Protein AF-A0A7K4M427-F1 (afdb_monomer)

Radius of gyration: 19.29 Å; Cα contacts (8 Å, |Δi|>4): 46; chains: 1; bounding box: 46×47×38 Å

Organism: NCBI:txid48396

Sequence (91 aa):
PVALLPHEGYGGDVRGGHDLALLQLGTPVTWGPRVAPVCLPRPRHPLPFGARCWVTGWGHVAENGETWGHWGHGWHLGTLGVMGTLGTLGS

InterPro domains:
  IPR001254 Serine proteases, trypsin domain [PF00089] (5-65)
  IPR009003 Peptidase S1, PA clan [SSF50494] (5-67)

Mean predicted aligned error: 12.61 Å

Solvent-accessible surface ar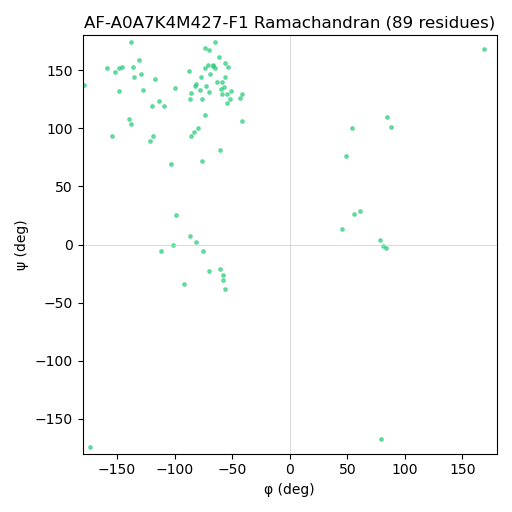ea (backbone atoms only — not comparable to full-atom values): 6874 Å² total; per-residue (Å²): 108,72,45,79,46,64,40,90,73,44,78,89,42,70,90,76,36,55,81,52,66,50,75,40,66,74,61,88,82,80,74,52,101,89,39,77,86,79,85,78,77,60,90,88,62,86,79,62,89,87,64,87,81,87,75,87,73,90,68,84,91,54,66,98,82,56,72,91,82,84,82,88,82,81,87,76,77,86,70,73,66,83,80,82,83,79,86,81,84,88,133

Structure (mmCIF, N/CA/C/O backbone):
data_AF-A0A7K4M427-F1
#
_entry.id   AF-A0A7K4M427-F1
#
loop_
_atom_site.group_PDB
_atom_site.id
_atom_site.type_symbol
_atom_site.label_atom_id
_atom_site.label_alt_id
_atom_site.label_comp_id
_atom_site.label_asym_id
_atom_site.label_entity_id
_atom_site.label_seq_id
_atom_site.pdbx_PDB_ins_code
_atom_site.Cartn_x
_atom_site.Cartn_y
_atom_site.Cartn_z
_atom_site.occupancy
_atom_site.B_iso_or_equiv
_atom_site.auth_seq_id
_atom_site.auth_comp_id
_atom_site.auth_asym_id
_atom_site.auth_atom_id
_atom_site.pdbx_PDB_model_num
ATOM 1 N N . PRO A 1 1 ? -8.220 -14.281 9.749 1.00 71.69 1 PRO A N 1
ATOM 2 C CA . PRO A 1 1 ? -8.546 -13.822 8.375 1.00 71.69 1 PRO A CA 1
ATOM 3 C C . PRO A 1 1 ? -9.771 -14.594 7.890 1.00 71.69 1 PRO A C 1
ATOM 5 O O . PRO A 1 1 ? -9.902 -15.751 8.279 1.00 71.69 1 PRO A O 1
ATOM 8 N N . VAL A 1 2 ? -10.660 -13.967 7.118 1.00 89.44 2 VAL A N 1
ATOM 9 C CA . VAL A 1 2 ? -11.855 -14.644 6.570 1.00 89.44 2 VAL A CA 1
ATOM 10 C C . VAL A 1 2 ? -11.560 -15.233 5.196 1.00 89.44 2 VAL A C 1
ATOM 12 O O . VAL A 1 2 ? -12.061 -16.303 4.879 1.00 89.44 2 VAL A O 1
ATOM 15 N N . ALA A 1 3 ? -10.705 -14.574 4.409 1.00 97.06 3 ALA A N 1
ATOM 16 C CA . ALA A 1 3 ? -10.288 -15.039 3.091 1.00 97.06 3 ALA A CA 1
ATOM 17 C C . ALA A 1 3 ? -8.956 -14.403 2.662 1.00 97.06 3 ALA A C 1
ATOM 19 O O . ALA A 1 3 ? -8.648 -13.273 3.057 1.00 97.06 3 ALA A O 1
ATOM 20 N N . LEU A 1 4 ? -8.206 -15.127 1.828 1.00 96.50 4 LEU A N 1
ATOM 21 C CA . LEU A 1 4 ? -7.093 -14.624 1.021 1.00 96.50 4 LEU A CA 1
ATOM 22 C C . LEU A 1 4 ? -7.514 -14.721 -0.448 1.00 96.50 4 LEU A C 1
ATOM 24 O O . LEU A 1 4 ? -7.874 -15.801 -0.910 1.00 96.50 4 LEU A O 1
ATOM 28 N N . LEU A 1 5 ? -7.482 -13.598 -1.158 1.00 97.38 5 LEU A N 1
ATOM 29 C CA . LEU A 1 5 ? -7.958 -13.475 -2.534 1.00 97.38 5 LEU A CA 1
ATOM 30 C C . LEU A 1 5 ? -6.791 -13.004 -3.416 1.00 97.38 5 LEU A C 1
ATOM 32 O O . LEU A 1 5 ? -6.571 -11.793 -3.523 1.00 97.38 5 LEU A O 1
ATOM 36 N N . PRO A 1 6 ? -5.987 -13.922 -3.981 1.00 96.75 6 PRO A N 1
ATOM 37 C CA . PRO A 1 6 ? -4.941 -13.551 -4.927 1.00 96.75 6 PRO A CA 1
ATOM 38 C C . PRO A 1 6 ? -5.557 -13.011 -6.220 1.00 96.75 6 PRO A C 1
ATOM 40 O O . PRO A 1 6 ? -6.684 -13.358 -6.578 1.00 96.75 6 PRO A O 1
ATOM 43 N N . HIS A 1 7 ? -4.816 -12.167 -6.932 1.00 97.31 7 HIS A N 1
ATOM 44 C CA . HIS A 1 7 ? -5.219 -11.736 -8.265 1.00 97.31 7 HIS A CA 1
ATOM 45 C C . HIS A 1 7 ? -5.358 -12.949 -9.201 1.00 97.31 7 HIS A C 1
ATOM 47 O O . HIS A 1 7 ? -4.470 -13.795 -9.256 1.00 97.31 7 HIS A O 1
ATOM 53 N N . GLU A 1 8 ? -6.443 -13.019 -9.976 1.00 97.19 8 GLU A N 1
ATOM 54 C CA . GLU A 1 8 ? -6.773 -14.175 -10.835 1.00 97.19 8 GLU A CA 1
ATOM 55 C C . GLU A 1 8 ? -5.680 -14.500 -11.868 1.00 97.19 8 GLU A C 1
ATOM 57 O O . GLU A 1 8 ? -5.479 -15.649 -12.240 1.00 97.19 8 GLU A O 1
ATOM 62 N N . GLY A 1 9 ? -4.948 -13.476 -12.312 1.00 96.69 9 GLY A N 1
ATOM 63 C CA . GLY A 1 9 ? -3.798 -13.602 -13.215 1.00 96.69 9 GLY A CA 1
ATOM 64 C C . GLY A 1 9 ? -2.468 -13.999 -12.559 1.00 96.69 9 GLY A C 1
ATOM 65 O O . GLY A 1 9 ? -1.458 -14.027 -13.258 1.00 96.69 9 GLY A O 1
ATOM 66 N N . TYR A 1 10 ? -2.415 -14.254 -11.247 1.00 96.88 10 TYR A N 1
ATOM 67 C CA . TYR A 1 10 ? -1.169 -14.648 -10.585 1.00 96.88 10 TYR A CA 1
ATOM 68 C C . TYR A 1 10 ? -0.801 -16.098 -10.930 1.00 96.88 10 TYR A C 1
ATOM 70 O O . TYR A 1 10 ? -1.454 -17.046 -10.499 1.00 96.88 10 TYR A O 1
ATOM 78 N N . GLY A 1 11 ? 0.277 -16.269 -11.698 1.00 94.50 11 GLY A N 1
ATOM 79 C CA . GLY A 1 11 ? 0.741 -17.572 -12.187 1.00 94.50 11 GLY A CA 1
ATOM 80 C C . GLY A 1 11 ? 1.665 -18.343 -11.237 1.00 94.50 11 GLY A C 1
ATOM 81 O O . GLY A 1 11 ? 2.243 -19.343 -11.651 1.00 94.50 11 GLY A O 1
ATOM 82 N N . GLY A 1 12 ? 1.862 -17.878 -9.999 1.00 93.81 12 GLY A N 1
ATOM 83 C CA . GLY A 1 12 ? 2.801 -18.489 -9.046 1.00 93.81 12 GLY A CA 1
ATOM 84 C C . GLY A 1 12 ? 4.265 -18.055 -9.204 1.00 93.81 12 GLY A C 1
ATOM 85 O O . GLY A 1 12 ? 5.097 -18.445 -8.389 1.00 93.81 12 GLY A O 1
ATOM 86 N N . ASP A 1 13 ? 4.577 -17.232 -10.208 1.00 93.69 13 ASP A N 1
ATOM 87 C CA . ASP A 1 13 ? 5.882 -16.597 -10.403 1.00 93.69 13 ASP A CA 1
ATOM 88 C C . ASP A 1 13 ? 5.715 -15.074 -10.384 1.00 93.69 13 ASP A C 1
ATOM 90 O O . ASP A 1 13 ? 5.044 -14.501 -11.245 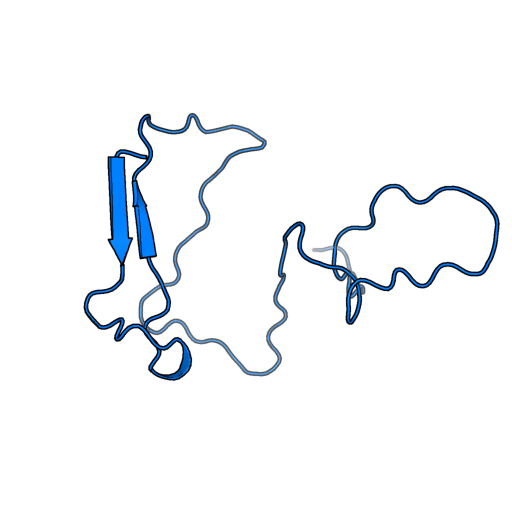1.00 93.69 13 ASP A O 1
ATOM 94 N N . VAL A 1 14 ? 6.369 -14.413 -9.428 1.00 91.50 14 VAL A N 1
ATOM 95 C CA . VAL A 1 14 ? 6.372 -12.948 -9.279 1.00 91.50 14 VAL A CA 1
ATOM 96 C C . VAL A 1 14 ? 6.890 -12.229 -10.527 1.00 91.50 14 VAL A C 1
ATOM 98 O O . VAL A 1 14 ? 6.489 -11.100 -10.811 1.00 91.50 14 VAL A O 1
ATOM 101 N N . ARG A 1 15 ? 7.743 -12.884 -11.325 1.00 93.94 15 ARG A N 1
ATOM 102 C CA . ARG A 1 15 ? 8.253 -12.333 -12.590 1.00 93.94 15 ARG A CA 1
ATOM 103 C C . ARG A 1 15 ? 7.173 -12.250 -13.666 1.00 93.94 15 ARG A C 1
ATOM 105 O O . ARG A 1 15 ? 7.301 -11.442 -14.581 1.00 93.94 15 ARG A O 1
ATOM 112 N N . GLY A 1 16 ? 6.117 -13.054 -13.545 1.00 93.75 16 GLY A N 1
ATOM 113 C CA . GLY A 1 16 ? 4.942 -13.017 -14.415 1.00 93.75 16 GLY A CA 1
ATOM 114 C C . GLY A 1 16 ? 4.005 -11.836 -14.141 1.00 93.75 16 GLY A C 1
ATOM 115 O O . GLY A 1 16 ? 3.057 -11.626 -14.895 1.00 93.75 16 GLY A O 1
ATOM 116 N N . GLY A 1 17 ? 4.268 -11.047 -13.094 1.00 95.50 17 GLY A N 1
ATOM 117 C CA . GLY A 1 17 ? 3.412 -9.943 -12.676 1.00 95.50 17 GLY A CA 1
ATOM 118 C C . GLY A 1 17 ? 2.194 -10.409 -11.877 1.00 95.50 17 GLY A C 1
ATOM 119 O O . GLY A 1 17 ? 2.126 -11.542 -11.408 1.00 95.50 17 GLY A O 1
ATOM 120 N N . HIS A 1 18 ? 1.231 -9.501 -11.690 1.00 96.50 18 HIS A N 1
ATOM 121 C CA . HIS A 1 18 ? 0.024 -9.741 -10.885 1.00 96.50 18 HIS A CA 1
ATOM 122 C C . HIS A 1 18 ? 0.301 -10.188 -9.437 1.00 96.50 18 HIS A C 1
ATOM 124 O O . HIS A 1 18 ? -0.538 -10.839 -8.819 1.00 96.50 18 HIS A O 1
ATOM 130 N N . ASP A 1 19 ? 1.458 -9.809 -8.890 1.00 95.62 19 ASP A N 1
ATOM 131 C CA . ASP A 1 19 ? 1.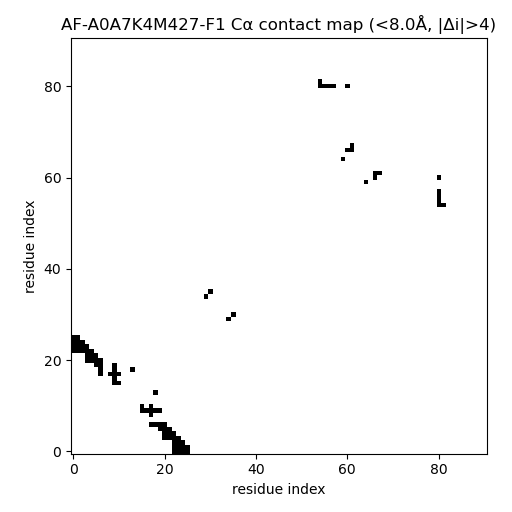863 -10.099 -7.513 1.00 95.62 19 ASP A CA 1
ATOM 132 C C . ASP A 1 19 ? 1.131 -9.179 -6.520 1.00 95.62 19 ASP A C 1
ATOM 134 O O . ASP A 1 19 ? 1.667 -8.194 -6.009 1.00 95.62 19 ASP A O 1
ATOM 138 N N . LEU A 1 20 ? -0.167 -9.438 -6.339 1.00 95.50 20 LEU A N 1
ATOM 139 C CA . LEU A 1 20 ? -1.032 -8.744 -5.389 1.00 95.50 20 LEU A CA 1
ATOM 140 C C . LEU A 1 20 ? -2.170 -9.657 -4.915 1.00 95.50 20 LEU A C 1
ATOM 142 O O . LEU A 1 20 ? -2.684 -10.493 -5.661 1.00 95.50 20 LEU A O 1
ATOM 146 N N . ALA A 1 21 ? -2.604 -9.459 -3.671 1.00 96.25 21 ALA A N 1
ATOM 147 C CA . ALA A 1 21 ? -3.728 -10.173 -3.077 1.00 96.25 21 ALA A CA 1
ATOM 148 C C . ALA A 1 21 ? -4.499 -9.271 -2.106 1.00 96.25 21 ALA A C 1
ATOM 150 O O . ALA A 1 21 ? -3.929 -8.367 -1.491 1.00 96.25 21 ALA A O 1
ATOM 151 N N . LEU A 1 22 ? -5.791 -9.544 -1.933 1.00 97.12 22 LEU A N 1
ATOM 152 C CA . LEU A 1 22 ? -6.614 -8.933 -0.892 1.00 97.12 22 LEU A CA 1
ATOM 153 C C . LEU A 1 22 ? -6.760 -9.893 0.290 1.00 97.12 22 LEU A C 1
ATOM 155 O O . LEU A 1 22 ? -7.044 -11.079 0.119 1.00 97.12 22 LEU A O 1
ATOM 159 N N . LEU A 1 23 ? -6.603 -9.364 1.503 1.00 97.00 23 LEU A N 1
ATOM 160 C CA . LEU A 1 23 ? -6.841 -10.093 2.745 1.00 97.00 23 LEU A CA 1
ATOM 161 C C . LEU A 1 23 ? -8.104 -9.556 3.419 1.00 97.00 23 LEU A C 1
ATOM 163 O O . LEU A 1 23 ? -8.155 -8.392 3.819 1.00 97.00 23 LEU A O 1
ATOM 167 N N . GLN A 1 24 ? -9.108 -10.411 3.596 1.00 97.25 24 GLN A N 1
ATOM 168 C CA . GLN A 1 24 ? -10.317 -10.048 4.326 1.00 97.25 24 GLN A CA 1
ATOM 169 C C . GLN A 1 24 ? -10.129 -10.293 5.827 1.00 97.25 24 GLN A C 1
ATOM 171 O O . GLN A 1 24 ? -9.802 -11.401 6.271 1.00 97.25 24 GLN A O 1
ATOM 176 N N . LEU A 1 25 ? -10.351 -9.256 6.631 1.00 96.75 25 LEU A N 1
ATOM 177 C CA . LEU A 1 25 ? -10.219 -9.327 8.084 1.00 96.75 25 LEU A CA 1
ATOM 178 C C . LEU A 1 25 ? -11.425 -10.024 8.725 1.00 96.75 25 LEU A C 1
ATOM 180 O O . LEU A 1 25 ? -12.551 -9.863 8.269 1.00 96.75 25 LEU A O 1
ATOM 184 N N . GLY A 1 26 ? -11.161 -10.787 9.796 1.00 97.25 26 GLY A N 1
ATOM 185 C CA . GLY A 1 26 ? -12.173 -11.497 10.606 1.00 97.25 26 GLY A CA 1
ATOM 186 C C . GLY A 1 26 ? -13.244 -10.578 11.171 1.00 97.25 26 GLY A C 1
ATOM 187 O O . GLY A 1 26 ? -14.420 -10.917 11.237 1.00 97.25 26 GLY A O 1
ATOM 188 N N . THR A 1 27 ? -12.796 -9.397 11.564 1.00 96.06 27 THR A N 1
ATOM 189 C CA . THR A 1 27 ? -13.591 -8.355 12.188 1.00 96.06 27 THR A CA 1
ATOM 190 C C . THR A 1 27 ? -13.234 -7.024 11.535 1.00 96.06 27 THR A C 1
ATOM 192 O O . THR A 1 27 ? -12.057 -6.810 11.215 1.00 96.06 27 THR A O 1
ATOM 195 N N . PRO A 1 28 ? -14.203 -6.112 11.351 1.00 94.94 28 PRO A N 1
ATOM 196 C CA . PRO A 1 28 ? -13.917 -4.760 10.889 1.00 94.94 28 PRO A CA 1
ATOM 197 C C . PRO A 1 28 ? -12.914 -4.053 11.804 1.00 94.94 28 PRO A C 1
ATOM 199 O O . PRO A 1 28 ? -12.924 -4.237 13.021 1.00 94.94 28 PRO A O 1
ATOM 202 N N . VAL A 1 29 ? -12.052 -3.230 11.211 1.00 95.06 29 VAL A N 1
ATOM 203 C CA . VAL A 1 29 ? -11.095 -2.409 11.958 1.00 95.06 29 VAL A CA 1
ATOM 204 C C . VAL A 1 29 ? -11.761 -1.106 12.373 1.00 95.06 29 VAL A C 1
ATOM 206 O O . VAL A 1 29 ? -12.325 -0.401 11.538 1.00 95.06 29 VAL A O 1
ATOM 209 N N . THR A 1 30 ? -11.639 -0.758 13.651 1.00 96.62 30 THR A N 1
ATOM 210 C CA . THR A 1 30 ? -12.044 0.552 14.164 1.00 96.62 30 THR A CA 1
ATOM 211 C C . THR A 1 30 ? -11.013 1.604 13.772 1.00 96.62 30 THR A C 1
ATOM 213 O O . THR A 1 30 ? -9.825 1.461 14.066 1.00 96.62 30 THR A O 1
ATOM 216 N N . TRP A 1 31 ? -11.458 2.671 13.114 1.00 96.62 31 TRP A N 1
ATOM 217 C CA . TRP A 1 31 ? -10.587 3.780 12.727 1.00 96.62 31 TRP A CA 1
ATOM 218 C C . TRP A 1 31 ? -10.197 4.635 13.932 1.00 96.62 31 TRP A C 1
ATOM 220 O O . TRP A 1 31 ? -10.942 4.752 14.906 1.00 96.62 31 TRP A O 1
ATOM 230 N N . GLY A 1 32 ? -9.029 5.265 13.856 1.00 96.75 32 GLY A N 1
ATOM 231 C CA . GLY A 1 32 ? -8.551 6.166 14.894 1.00 96.75 32 GLY A CA 1
ATOM 232 C C . GLY A 1 32 ? -7.258 6.881 14.507 1.00 96.75 32 GLY A C 1
ATOM 233 O O . GLY A 1 32 ? -6.753 6.702 13.401 1.00 96.75 32 GLY A O 1
ATOM 234 N N . PRO A 1 33 ? -6.655 7.648 15.430 1.00 96.75 33 PRO A N 1
ATOM 235 C CA . PRO A 1 33 ? -5.491 8.491 15.130 1.00 96.75 33 PRO A CA 1
ATOM 236 C C . PRO A 1 33 ? -4.254 7.736 14.621 1.00 96.75 33 PRO A C 1
ATOM 238 O O . PRO A 1 33 ? -3.370 8.330 14.018 1.00 96.75 33 PRO A O 1
ATOM 241 N N . ARG A 1 34 ? -4.171 6.428 14.896 1.00 95.81 34 ARG A N 1
ATOM 242 C CA . ARG A 1 34 ? -3.053 5.550 14.509 1.00 95.81 34 ARG A CA 1
ATOM 243 C C . ARG A 1 34 ? -3.435 4.516 13.449 1.00 95.81 34 ARG A C 1
ATOM 245 O O . ARG A 1 34 ? -2.576 3.759 13.017 1.00 95.81 34 ARG A O 1
ATOM 252 N N . VAL A 1 35 ? -4.715 4.441 13.079 1.00 96.56 35 VAL A N 1
ATOM 253 C CA . VAL A 1 35 ? -5.252 3.406 12.189 1.00 96.56 35 VAL A CA 1
ATOM 254 C C . VAL A 1 35 ? -6.246 4.048 11.230 1.00 96.56 35 VAL A C 1
ATOM 256 O O . VAL A 1 35 ? -7.351 4.420 11.626 1.00 96.56 35 VAL A O 1
ATOM 259 N N . ALA A 1 36 ? -5.850 4.162 9.967 1.00 96.44 36 ALA A N 1
ATOM 260 C CA . ALA A 1 36 ? -6.663 4.715 8.893 1.00 96.44 36 ALA A CA 1
ATOM 261 C C . ALA A 1 36 ? -6.320 4.023 7.560 1.00 96.44 36 ALA A C 1
ATOM 263 O O . ALA A 1 36 ? -5.190 3.552 7.397 1.00 96.44 36 ALA A O 1
ATOM 264 N N . PRO A 1 37 ? -7.269 3.934 6.611 1.00 95.94 37 PRO A N 1
ATOM 265 C CA . PRO A 1 37 ? -6.998 3.396 5.284 1.00 95.94 37 PRO A CA 1
ATOM 266 C C . PRO A 1 37 ? -6.138 4.354 4.447 1.00 95.94 37 PRO A C 1
ATOM 268 O O . PRO A 1 37 ? -6.174 5.570 4.633 1.00 95.94 37 PRO A O 1
ATOM 271 N N . VAL A 1 38 ? -5.411 3.802 3.475 1.00 94.44 38 VAL A N 1
ATOM 272 C CA . VAL A 1 38 ? -4.758 4.579 2.413 1.00 94.44 38 VAL A CA 1
ATOM 273 C C . VAL A 1 38 ? -5.721 4.788 1.241 1.00 94.44 38 VAL A C 1
ATOM 275 O O . VAL A 1 38 ? -6.582 3.949 0.971 1.00 94.44 38 VAL A O 1
ATOM 278 N N . CYS A 1 39 ? -5.576 5.902 0.528 1.00 93.38 39 CYS A N 1
ATOM 279 C CA . CYS A 1 39 ? -6.332 6.153 -0.694 1.00 93.38 39 CYS A CA 1
ATOM 280 C C . CYS A 1 39 ? -5.826 5.269 -1.840 1.00 93.38 39 CYS A C 1
ATOM 282 O O . CYS A 1 39 ? -4.621 5.175 -2.072 1.00 93.38 39 CYS A O 1
ATOM 284 N N . LEU A 1 40 ? -6.747 4.683 -2.606 1.00 95.31 40 LEU A N 1
ATOM 285 C CA . LEU A 1 40 ? -6.403 3.999 -3.849 1.00 95.31 40 LEU A CA 1
ATOM 286 C C . LEU A 1 40 ? -6.239 5.016 -4.989 1.00 95.31 40 LEU A C 1
ATOM 288 O O . LEU A 1 40 ? -7.055 5.939 -5.108 1.00 95.31 40 LEU A O 1
ATOM 292 N N . PRO A 1 41 ? -5.220 4.864 -5.851 1.00 94.38 41 PRO A N 1
ATOM 293 C CA . PRO A 1 41 ? -5.100 5.689 -7.039 1.00 94.38 41 PRO A CA 1
ATOM 294 C C . PRO A 1 41 ? -6.245 5.389 -8.009 1.00 94.38 41 PRO A C 1
ATOM 296 O O . PRO A 1 41 ? -6.803 4.291 -8.048 1.00 94.38 41 PRO A O 1
ATOM 299 N N . ARG A 1 42 ? -6.578 6.372 -8.847 1.00 95.62 42 ARG A N 1
ATOM 300 C CA . ARG A 1 42 ? -7.499 6.143 -9.965 1.00 95.62 42 ARG A CA 1
ATOM 301 C C . ARG A 1 42 ? -6.867 5.162 -10.963 1.00 95.62 42 ARG A C 1
ATOM 303 O O . ARG A 1 42 ? -5.640 5.151 -11.099 1.00 95.62 42 ARG A O 1
ATOM 310 N N . PRO A 1 43 ? -7.670 4.387 -11.712 1.00 95.00 43 PRO A N 1
ATOM 311 C CA . PRO A 1 43 ? -7.147 3.580 -12.806 1.00 95.00 43 PRO A CA 1
ATOM 312 C C . PRO A 1 43 ? -6.282 4.430 -13.742 1.00 95.00 43 PRO A C 1
ATOM 314 O O . PRO A 1 43 ? -6.695 5.518 -14.145 1.00 95.00 43 PRO A O 1
ATOM 317 N N . ARG A 1 44 ? -5.085 3.932 -14.081 1.00 93.00 44 ARG A N 1
ATOM 318 C CA . ARG A 1 44 ? -4.108 4.615 -14.952 1.00 93.00 44 ARG A CA 1
ATOM 319 C C . ARG A 1 44 ? -3.617 5.969 -14.412 1.00 93.00 44 ARG A C 1
ATOM 321 O O . ARG A 1 44 ? -3.269 6.848 -15.197 1.00 93.00 44 ARG A O 1
ATOM 328 N N . HIS A 1 45 ? -3.590 6.151 -13.089 1.00 92.69 45 HIS A N 1
ATOM 329 C CA . HIS A 1 45 ? -2.980 7.332 -12.478 1.00 92.69 45 HIS A CA 1
ATOM 330 C C . HIS A 1 45 ? -1.523 7.501 -12.961 1.00 92.69 45 HIS A C 1
ATOM 332 O O . HIS A 1 45 ? -0.764 6.530 -12.918 1.00 92.69 45 HIS A O 1
ATOM 338 N N . PRO A 1 46 ? -1.122 8.696 -13.430 1.00 92.94 46 PRO A N 1
ATOM 339 C CA . PRO A 1 46 ? 0.230 8.922 -13.921 1.00 92.94 46 PRO A CA 1
ATOM 340 C C . PRO A 1 46 ? 1.241 8.895 -12.769 1.00 92.94 46 PRO A C 1
ATOM 342 O O . PRO A 1 46 ? 1.0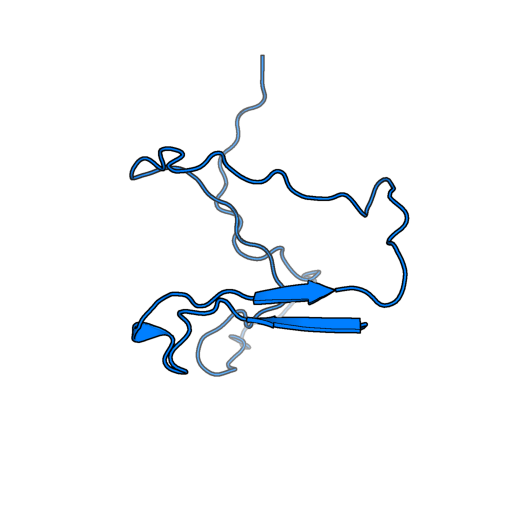65 9.574 -11.763 1.00 92.94 46 PRO A O 1
ATOM 345 N N . LEU A 1 47 ? 2.324 8.140 -12.943 1.00 89.50 47 LEU A N 1
ATOM 346 C CA . LEU A 1 47 ? 3.461 8.087 -12.023 1.00 89.50 47 LEU A CA 1
ATOM 347 C C . LEU A 1 47 ? 4.703 8.567 -12.783 1.00 89.50 47 LEU A C 1
ATOM 349 O O . LEU A 1 47 ? 5.312 7.779 -13.508 1.00 89.50 47 LEU A O 1
ATOM 353 N N . PRO A 1 48 ? 5.039 9.866 -12.714 1.00 93.44 48 PRO A N 1
ATOM 354 C CA . PRO A 1 48 ? 6.150 10.410 -13.479 1.00 93.44 48 PRO A CA 1
ATOM 355 C C . PRO A 1 48 ? 7.489 9.884 -12.956 1.00 93.44 48 PRO A C 1
ATOM 357 O O . PRO A 1 48 ? 7.681 9.683 -11.755 1.00 93.44 48 PRO A O 1
ATOM 360 N N . PHE A 1 49 ? 8.445 9.709 -13.866 1.00 94.69 49 PHE A N 1
ATOM 361 C CA . PHE A 1 49 ? 9.821 9.403 -13.492 1.00 94.69 49 PHE A CA 1
ATOM 362 C C . PHE A 1 49 ? 10.394 10.508 -12.598 1.00 94.69 49 PHE A C 1
ATOM 364 O O . PHE A 1 49 ? 10.144 11.693 -12.815 1.00 94.69 49 PHE A O 1
ATOM 371 N N . GLY A 1 50 ? 11.155 10.112 -11.579 1.00 94.81 50 GLY A N 1
ATOM 372 C CA . GLY A 1 50 ? 11.702 11.040 -10.586 1.00 94.81 50 GLY A CA 1
ATOM 373 C C . GLY A 1 50 ? 10.703 11.486 -9.512 1.00 94.81 50 GLY A C 1
ATOM 374 O O . GLY A 1 50 ? 11.064 12.305 -8.666 1.00 94.81 50 GLY A O 1
ATOM 375 N N . ALA A 1 51 ? 9.472 10.957 -9.500 1.00 92.94 51 ALA A N 1
ATOM 376 C CA . ALA A 1 51 ? 8.555 11.161 -8.383 1.00 92.94 51 ALA A CA 1
ATOM 377 C C . ALA A 1 51 ? 9.181 10.670 -7.067 1.00 92.94 51 ALA A C 1
ATOM 379 O O . ALA A 1 51 ? 9.758 9.584 -6.996 1.00 92.94 51 ALA A O 1
ATOM 380 N N . ARG A 1 52 ? 9.043 11.476 -6.009 1.00 92.06 52 ARG A N 1
ATOM 381 C CA . ARG A 1 52 ? 9.443 11.078 -4.655 1.00 92.06 52 ARG A CA 1
ATOM 382 C C . ARG A 1 52 ? 8.386 10.148 -4.069 1.00 92.06 52 ARG A C 1
ATOM 384 O O . ARG A 1 52 ? 7.200 10.468 -4.113 1.00 92.06 52 ARG A O 1
ATOM 391 N N . CYS A 1 53 ? 8.836 9.047 -3.479 1.00 90.94 53 CYS A N 1
ATOM 392 C CA . CYS A 1 53 ? 7.989 8.027 -2.867 1.00 90.94 53 CYS A CA 1
ATOM 393 C C . CYS A 1 53 ? 8.502 7.682 -1.466 1.00 90.94 53 CYS A C 1
ATOM 395 O O . CYS A 1 53 ? 9.681 7.875 -1.167 1.00 90.94 53 CYS A O 1
ATOM 397 N N . TRP A 1 54 ? 7.623 7.129 -0.632 1.00 92.38 54 TRP A N 1
ATOM 398 C CA . TRP A 1 54 ? 7.972 6.594 0.683 1.00 92.38 54 TRP A CA 1
ATOM 399 C C . TRP A 1 54 ? 7.698 5.096 0.722 1.00 92.38 54 TRP A C 1
ATOM 401 O O . TRP A 1 54 ? 6.695 4.632 0.182 1.00 92.38 54 TRP A O 1
ATOM 411 N N . VAL A 1 55 ? 8.576 4.357 1.395 1.00 91.25 55 VAL A N 1
ATOM 412 C CA . VAL A 1 55 ? 8.411 2.930 1.682 1.00 91.25 55 VAL A CA 1
ATOM 413 C C . VAL A 1 55 ? 8.605 2.746 3.179 1.00 91.25 55 VAL A C 1
ATOM 415 O O . VAL A 1 55 ? 9.545 3.291 3.753 1.00 91.25 55 VAL A O 1
ATOM 418 N N . THR A 1 56 ? 7.708 2.009 3.824 1.00 92.00 56 THR A N 1
ATOM 419 C CA . THR A 1 56 ? 7.760 1.742 5.264 1.00 92.00 56 THR A CA 1
ATOM 420 C C . THR A 1 56 ? 7.638 0.243 5.520 1.00 92.00 56 THR A C 1
ATOM 422 O O . THR A 1 56 ? 6.973 -0.476 4.777 1.00 92.00 56 THR A O 1
ATOM 425 N N . GLY A 1 57 ? 8.302 -0.245 6.567 1.00 89.69 57 GLY A N 1
ATOM 426 C CA . GLY A 1 57 ? 8.273 -1.652 6.953 1.00 89.69 57 GLY A CA 1
ATOM 427 C C . GLY A 1 57 ? 9.325 -1.979 8.008 1.00 89.69 57 GLY A C 1
ATOM 428 O O . GLY A 1 57 ? 10.218 -1.179 8.274 1.00 89.69 57 GLY A O 1
ATOM 429 N N . TRP A 1 58 ? 9.224 -3.171 8.590 1.00 92.00 58 TRP A N 1
ATOM 430 C CA . TRP A 1 58 ? 10.187 -3.718 9.559 1.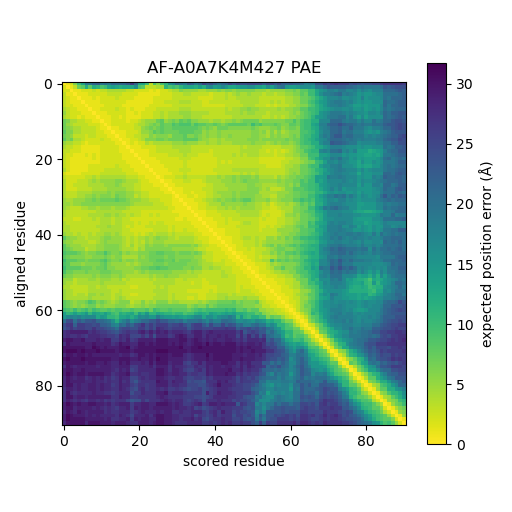00 92.00 58 TRP A CA 1
ATOM 431 C C . TRP A 1 58 ? 11.173 -4.698 8.907 1.00 92.00 58 TRP A C 1
ATOM 433 O O . TRP A 1 58 ? 11.649 -5.628 9.552 1.00 92.00 58 TRP A O 1
ATOM 443 N N . GLY A 1 59 ? 11.403 -4.546 7.601 1.00 87.06 59 GLY A N 1
ATOM 444 C CA . GLY A 1 59 ? 12.275 -5.424 6.829 1.00 87.06 59 GLY A CA 1
ATOM 445 C C . GLY A 1 59 ? 13.737 -5.351 7.269 1.00 87.06 59 GLY A C 1
ATOM 446 O O . GLY A 1 59 ? 14.126 -4.544 8.113 1.00 87.06 59 GLY A O 1
ATOM 447 N N . HIS A 1 60 ? 14.553 -6.215 6.672 1.00 86.50 60 HIS A N 1
ATOM 448 C CA . HIS A 1 60 ? 15.977 -6.268 6.960 1.00 86.50 60 HIS A CA 1
ATOM 449 C C . HIS A 1 60 ? 16.678 -4.951 6.575 1.00 86.50 60 HIS A C 1
ATOM 451 O O . HIS A 1 60 ? 16.359 -4.352 5.550 1.00 86.50 60 HIS A O 1
ATOM 457 N N . VAL A 1 61 ? 17.620 -4.500 7.409 1.00 86.38 61 VAL A N 1
ATOM 458 C CA . VAL A 1 61 ? 18.306 -3.200 7.258 1.00 86.38 61 VAL A CA 1
AT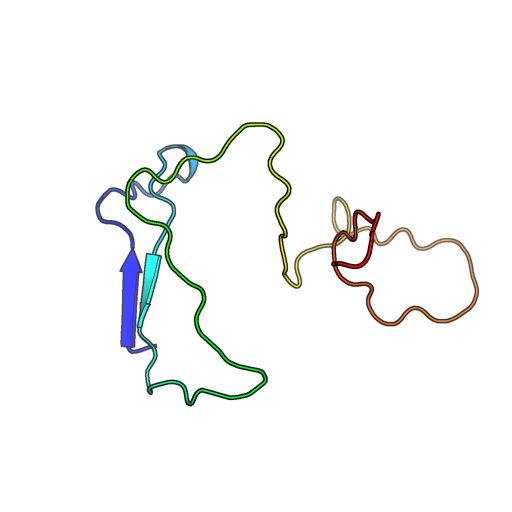OM 459 C C . VAL A 1 61 ? 19.704 -3.312 6.645 1.00 86.38 61 VAL A C 1
ATOM 461 O O . VAL A 1 61 ? 20.375 -2.297 6.476 1.00 86.38 61 VAL A O 1
ATOM 464 N N . ALA A 1 62 ? 20.154 -4.526 6.325 1.00 82.00 62 ALA A N 1
ATOM 465 C CA . ALA A 1 62 ? 21.472 -4.781 5.755 1.00 82.00 62 ALA A CA 1
ATOM 466 C C . ALA A 1 62 ? 21.430 -5.813 4.613 1.00 82.00 62 ALA A C 1
ATOM 468 O O . ALA A 1 62 ? 20.397 -6.403 4.307 1.00 82.00 62 ALA A O 1
ATOM 469 N N . GLU A 1 63 ? 22.569 -6.020 3.964 1.00 79.62 63 GLU A N 1
ATOM 470 C CA . GLU A 1 63 ? 22.881 -7.241 3.201 1.00 79.62 63 GLU A CA 1
ATOM 471 C C . GLU A 1 63 ? 22.731 -8.463 4.133 1.00 79.62 63 GLU A C 1
ATOM 473 O O . GLU A 1 63 ? 22.886 -8.262 5.326 1.00 79.62 63 GLU A O 1
ATOM 478 N N . ASN A 1 64 ? 22.493 -9.701 3.679 1.00 72.88 64 ASN A N 1
ATOM 479 C CA . ASN A 1 64 ? 22.942 -10.959 4.339 1.00 72.88 64 ASN A CA 1
ATOM 480 C C . ASN A 1 64 ? 22.788 -11.200 5.878 1.00 72.88 64 ASN A C 1
ATOM 482 O O . ASN A 1 64 ? 23.348 -12.171 6.381 1.00 72.88 64 ASN A O 1
ATOM 486 N N . GLY A 1 65 ? 22.021 -10.414 6.634 1.00 63.06 65 GLY A N 1
ATOM 487 C CA . GLY A 1 65 ? 21.933 -10.536 8.098 1.00 63.06 65 GLY A CA 1
ATOM 488 C C . GLY A 1 65 ? 23.080 -9.879 8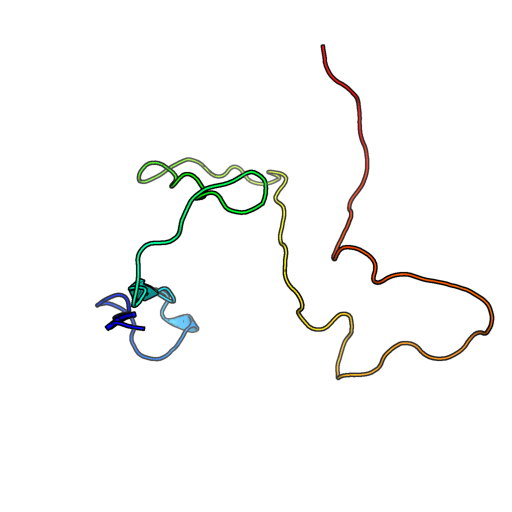.874 1.00 63.06 65 GLY A C 1
ATOM 489 O O . GLY A 1 65 ? 23.060 -9.907 10.106 1.00 63.06 65 GLY A O 1
ATOM 490 N N . GLU A 1 66 ? 24.069 -9.282 8.203 1.00 60.78 66 GLU A N 1
ATOM 491 C CA . GLU A 1 66 ? 25.206 -8.654 8.877 1.00 60.78 66 GLU A CA 1
ATOM 492 C C . GLU A 1 66 ? 24.851 -7.218 9.261 1.00 60.78 66 GLU A C 1
ATOM 494 O O . GLU A 1 66 ? 25.017 -6.257 8.509 1.00 60.78 66 GLU A O 1
ATOM 499 N N . THR A 1 67 ? 24.368 -7.045 10.490 1.00 59.50 67 THR A N 1
ATOM 500 C CA . THR A 1 67 ? 24.497 -5.751 11.162 1.00 59.50 67 THR A CA 1
ATOM 501 C C . THR A 1 67 ? 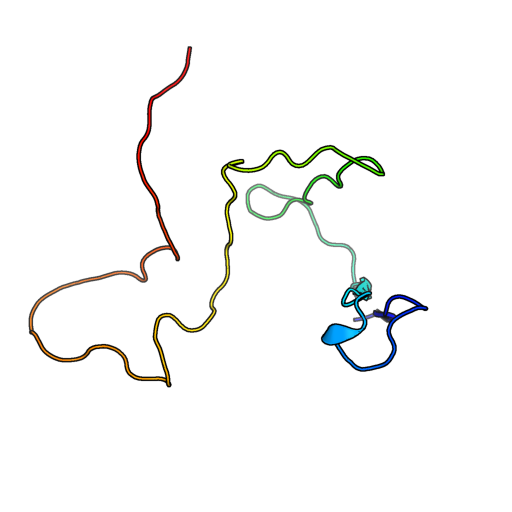25.974 -5.363 11.151 1.00 59.50 67 THR A C 1
ATOM 503 O O . THR A 1 67 ? 26.787 -6.115 11.686 1.00 59.50 67 THR A O 1
ATOM 506 N N . TRP A 1 68 ? 26.319 -4.209 10.567 1.00 47.22 68 TRP A N 1
ATOM 507 C CA . TRP A 1 68 ? 27.655 -3.604 10.640 1.00 47.22 68 TRP A CA 1
ATOM 508 C C . TRP A 1 68 ? 28.010 -3.315 12.104 1.00 47.22 68 TRP A C 1
ATOM 510 O O . TRP A 1 68 ? 27.820 -2.216 12.619 1.00 47.22 68 TRP A O 1
ATOM 520 N N . GLY A 1 69 ? 28.459 -4.345 12.806 1.00 49.84 69 GLY A N 1
ATOM 521 C CA . GLY A 1 69 ? 28.725 -4.327 14.229 1.00 49.84 69 GLY A CA 1
ATOM 522 C C . GLY A 1 69 ? 30.209 -4.231 14.500 1.00 49.84 69 GLY A C 1
ATOM 523 O O . GLY A 1 69 ? 30.765 -5.185 15.012 1.00 49.84 69 GLY A O 1
ATOM 524 N N . HIS A 1 70 ? 30.830 -3.088 14.210 1.00 43.56 70 HIS A N 1
ATOM 525 C CA . HIS A 1 70 ? 32.079 -2.668 14.850 1.00 43.56 70 HIS A CA 1
ATOM 526 C C . HIS A 1 70 ? 32.164 -1.140 14.803 1.00 43.56 70 HIS A C 1
ATOM 528 O O . HIS A 1 70 ? 32.557 -0.608 13.779 1.00 43.56 70 HIS A O 1
ATOM 534 N N . TRP A 1 71 ? 31.706 -0.457 15.861 1.00 40.78 71 TRP A N 1
ATOM 535 C CA . TRP A 1 71 ? 32.390 0.609 16.626 1.00 40.78 71 TRP A CA 1
ATOM 536 C C . TRP A 1 71 ? 31.462 1.064 17.769 1.00 40.78 71 TRP A C 1
ATOM 538 O O . TRP A 1 71 ? 30.248 1.147 17.610 1.00 40.78 71 TRP A O 1
ATOM 548 N N . GLY A 1 72 ? 32.039 1.252 18.958 1.00 42.81 72 GLY A N 1
ATOM 549 C CA . GLY A 1 72 ? 31.322 1.428 20.219 1.00 42.81 72 GLY A CA 1
ATOM 550 C C . GLY A 1 72 ? 30.628 2.780 20.425 1.00 42.81 72 GLY A C 1
ATOM 551 O O . GLY A 1 72 ? 30.906 3.761 19.746 1.00 42.81 72 GLY A O 1
ATOM 552 N N . HIS A 1 73 ? 29.808 2.786 21.483 1.00 38.69 73 HIS A N 1
ATOM 553 C CA . HIS A 1 73 ? 29.115 3.900 22.148 1.00 38.69 73 HIS A CA 1
ATOM 554 C C . HIS A 1 73 ? 27.764 4.357 21.567 1.00 38.69 73 HIS A C 1
ATOM 556 O O . HIS A 1 73 ? 27.692 5.077 20.585 1.00 38.69 73 HIS A O 1
ATOM 562 N N . GLY A 1 74 ? 26.706 4.064 22.337 1.00 38.53 74 GLY A N 1
ATOM 563 C CA . GLY A 1 74 ? 25.680 5.055 22.673 1.00 38.53 74 GLY A CA 1
ATOM 564 C C . GLY A 1 74 ? 24.503 5.205 21.710 1.00 38.53 74 GLY A C 1
ATOM 565 O O . GLY A 1 74 ? 24.577 5.959 20.757 1.00 38.53 74 GLY A O 1
ATOM 566 N N . TRP A 1 75 ? 23.376 4.594 22.089 1.00 34.81 75 TRP A N 1
ATOM 567 C CA . TRP A 1 75 ? 22.002 4.999 21.753 1.00 34.81 75 TRP A CA 1
ATOM 568 C C . TRP A 1 75 ? 21.641 5.195 20.277 1.00 34.81 75 TRP A C 1
ATOM 570 O O . TRP A 1 75 ? 21.729 6.310 19.791 1.00 34.81 75 TRP A O 1
ATOM 580 N N . HIS A 1 76 ? 20.988 4.209 19.650 1.00 34.78 76 HIS A N 1
ATOM 581 C CA . HIS A 1 76 ? 20.021 4.507 18.586 1.00 34.78 76 HIS A CA 1
ATOM 582 C C . HIS A 1 76 ? 18.769 3.634 18.718 1.00 34.78 76 HIS A C 1
ATOM 584 O O . HIS A 1 76 ? 18.750 2.446 18.405 1.00 34.78 76 HIS A O 1
ATOM 590 N N . LEU A 1 77 ? 17.711 4.277 19.219 1.00 34.91 77 LEU A N 1
ATOM 591 C CA . LEU A 1 77 ? 16.317 3.939 18.954 1.00 34.91 77 LEU A CA 1
ATOM 592 C C . LEU A 1 77 ? 16.178 3.609 17.460 1.00 34.91 77 LEU A C 1
ATOM 594 O O . LEU A 1 77 ? 16.651 4.393 16.641 1.00 34.91 77 LEU A O 1
ATOM 598 N N . GLY A 1 78 ? 15.570 2.465 17.128 1.00 37.53 78 GLY A N 1
ATOM 599 C CA . GLY A 1 78 ? 15.415 1.974 15.757 1.00 37.53 78 GLY A CA 1
ATOM 600 C C . GLY A 1 78 ? 15.042 3.086 14.778 1.00 37.53 78 GLY A C 1
ATOM 601 O O . GLY A 1 78 ? 13.925 3.602 14.797 1.00 37.53 78 GLY A O 1
ATOM 602 N N . THR A 1 79 ? 16.019 3.476 13.962 1.00 42.47 79 THR A N 1
ATOM 603 C CA . THR A 1 79 ? 15.901 4.504 12.936 1.00 42.47 79 THR A CA 1
ATOM 604 C C . THR A 1 79 ? 14.811 4.089 11.955 1.00 42.47 79 THR A C 1
ATOM 606 O O . THR A 1 79 ? 14.821 2.966 11.453 1.00 42.47 79 THR A O 1
ATOM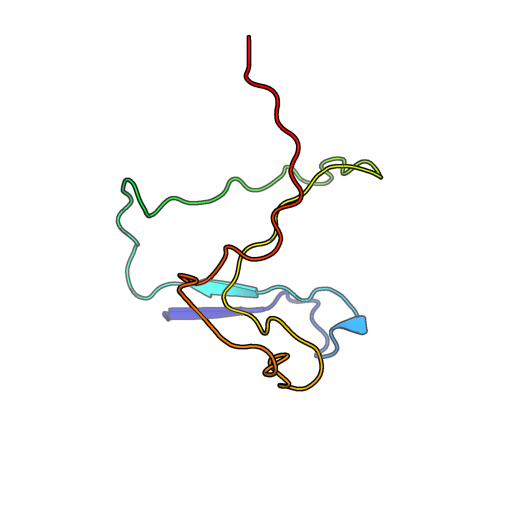 609 N N . LEU A 1 80 ? 13.867 4.998 11.687 1.00 39.38 80 LEU A N 1
ATOM 610 C CA . LEU A 1 80 ? 12.958 4.901 10.548 1.00 39.38 80 LEU A CA 1
ATOM 611 C C . LEU A 1 80 ? 13.751 4.469 9.306 1.00 39.38 80 LEU A C 1
ATOM 613 O O . LEU A 1 80 ? 14.734 5.119 8.946 1.00 39.38 80 LEU A O 1
ATOM 617 N N . GLY A 1 81 ? 13.310 3.394 8.654 1.00 39.66 81 GLY A N 1
ATOM 618 C CA . GLY A 1 81 ? 13.856 2.968 7.372 1.00 39.66 81 GLY A CA 1
ATOM 619 C C . GLY A 1 81 ? 13.852 4.126 6.370 1.00 39.66 81 GLY A C 1
ATOM 620 O O . GLY A 1 81 ? 12.823 4.757 6.151 1.00 39.66 81 GLY A O 1
ATOM 621 N N . VAL A 1 82 ? 15.033 4.403 5.813 1.00 38.44 82 VAL A N 1
ATOM 622 C CA . VAL A 1 82 ? 15.310 5.293 4.672 1.00 38.44 82 VAL A CA 1
ATOM 623 C C . VAL A 1 82 ? 14.653 6.683 4.762 1.00 38.44 82 VAL A C 1
ATOM 625 O O . VAL A 1 82 ? 13.704 7.011 4.054 1.00 38.44 82 VAL A O 1
ATOM 628 N N . MET A 1 83 ? 15.222 7.557 5.596 1.00 33.88 83 MET A N 1
ATOM 629 C CA . MET A 1 83 ? 15.016 9.007 5.499 1.00 33.88 83 MET A CA 1
ATOM 630 C C . MET A 1 83 ? 15.972 9.605 4.457 1.00 33.88 83 MET A C 1
ATOM 632 O O . MET A 1 83 ? 17.120 9.915 4.763 1.00 33.88 83 MET A O 1
ATOM 636 N N . GLY A 1 84 ? 15.494 9.807 3.229 1.00 39.97 84 GLY A N 1
ATOM 637 C CA . GLY A 1 84 ? 16.059 10.829 2.348 1.00 39.97 84 GLY A CA 1
ATOM 638 C C . GLY A 1 84 ? 15.491 12.192 2.747 1.00 39.97 84 GLY A C 1
ATOM 639 O O . GLY A 1 84 ? 14.348 12.496 2.413 1.00 39.97 84 GLY A O 1
ATOM 640 N N . THR A 1 85 ? 16.241 13.002 3.496 1.00 38.03 85 THR A N 1
ATOM 641 C CA . THR A 1 85 ? 15.881 14.403 3.787 1.00 38.03 85 THR A CA 1
ATOM 642 C C . THR A 1 85 ? 16.318 15.284 2.608 1.00 38.03 85 THR A C 1
ATOM 644 O O . THR A 1 85 ? 17.354 15.060 1.996 1.00 38.03 85 THR A O 1
ATOM 647 N N . LEU A 1 86 ? 15.497 16.228 2.147 1.00 39.12 86 LEU A N 1
ATOM 648 C CA . LEU A 1 86 ? 15.562 17.604 2.636 1.00 39.12 86 LEU A CA 1
ATOM 649 C C . LEU A 1 86 ? 14.167 18.258 2.606 1.00 39.12 86 LEU A C 1
ATOM 651 O O . LEU A 1 86 ? 13.453 18.180 1.603 1.00 39.12 86 LEU A O 1
ATOM 655 N N . GLY A 1 87 ? 13.795 18.895 3.723 1.00 38.53 87 GLY A N 1
ATOM 656 C CA . GLY A 1 87 ? 12.622 19.772 3.835 1.00 38.53 87 GLY A CA 1
ATOM 657 C C . GLY A 1 87 ? 12.719 20.980 2.895 1.00 38.53 87 GLY A C 1
ATOM 658 O O . GLY A 1 87 ? 13.794 21.304 2.405 1.00 38.53 87 GLY A O 1
ATOM 659 N N . THR A 1 88 ? 11.609 21.650 2.602 1.00 35.44 88 THR A N 1
ATOM 660 C CA . THR A 1 88 ? 11.222 22.836 3.380 1.00 35.44 88 THR A CA 1
ATOM 661 C C . THR A 1 88 ? 9.733 22.886 3.736 1.00 35.44 88 THR A C 1
ATOM 663 O O . THR A 1 88 ? 8.880 22.320 3.055 1.00 35.44 88 THR A O 1
ATOM 666 N N . LEU A 1 89 ? 9.466 23.572 4.856 1.00 36.00 89 LEU A N 1
ATOM 667 C CA . LEU A 1 89 ? 8.153 23.940 5.381 1.00 36.00 89 LEU A CA 1
ATOM 668 C C . LEU A 1 89 ? 7.303 24.688 4.346 1.00 36.00 89 LEU A C 1
ATOM 670 O O . LEU A 1 89 ? 7.827 25.369 3.468 1.00 36.00 89 LEU A O 1
ATOM 674 N N . GLY A 1 90 ? 5.988 24.556 4.502 1.00 36.47 90 GLY A N 1
ATOM 675 C CA . GLY A 1 90 ? 5.004 25.145 3.611 1.00 36.47 90 GLY A CA 1
ATOM 676 C C . GLY A 1 90 ? 4.878 26.665 3.664 1.00 36.47 90 GLY A C 1
ATOM 677 O O . GLY A 1 90 ? 5.323 27.331 4.597 1.00 36.47 90 GLY A O 1
ATOM 678 N N . SER A 1 91 ? 4.170 27.141 2.648 1.00 34.66 91 SER A N 1
ATOM 679 C CA . SER A 1 91 ? 3.127 28.169 2.663 1.00 34.66 91 SER A CA 1
ATOM 680 C C . SER A 1 91 ? 2.281 27.944 1.416 1.00 34.66 91 SER A C 1
ATOM 682 O O . SER A 1 91 ? 2.920 27.769 0.352 1.00 34.66 91 SER A O 1
#

pLDDT: mean 77.87, std 24.44, range [33.88, 97.38]

Foldseek 3Di:
DPDKAQDPQDPVDCVSPSPDIDDDDPDDDDDDPVDDDDDDDDVPPDDDPPDDDDDFDPDDPDPPPDDPPDDDDDDDDPDTPDDPDDDDDDD

Secondary structure (DSSP, 8-state):
--EEEE-TT--S-GGGS---EEEE-SSPPPPBTTB-PPPPPPTT----TT-------S---SSTT---------------S----------